Protein AF-M1C5I6-F1 (afdb_monomer_lite)

Secondary structure (DSSP, 8-state):
-EEEEEE--TTSPPEEEEEEEEEEEEEEEETTEEEEEEEEEEEEEEBPTTSPBPS--EEEEEE---SS------TT------HHHHHHHHTTTT-TT-------

pLDDT: mean 74.77, std 16.53, range [41.34, 96.25]

Structure (mmCIF, N/CA/C/O backbone):
data_AF-M1C5I6-F1
#
_entry.id   AF-M1C5I6-F1
#
loop_
_atom_site.group_PDB
_atom_site.id
_atom_site.type_symbol
_atom_site.label_atom_id
_atom_site.label_alt_id
_atom_site.label_comp_id
_atom_site.label_asym_id
_atom_site.label_entity_id
_atom_site.label_seq_id
_atom_site.pdbx_PDB_ins_code
_atom_site.Cartn_x
_atom_site.Cartn_y
_atom_site.Cartn_z
_atom_site.occupancy
_atom_site.B_iso_or_equiv
_atom_site.auth_seq_id
_atom_site.auth_comp_id
_atom_site.auth_asym_id
_atom_site.auth_atom_id
_atom_site.pdbx_PDB_model_num
ATOM 1 N N . MET A 1 1 ? 10.120 0.108 3.855 1.00 75.12 1 MET A N 1
ATOM 2 C CA . MET A 1 1 ? 10.125 0.575 5.264 1.00 75.12 1 MET A CA 1
ATOM 3 C C . MET A 1 1 ? 8.690 0.646 5.761 1.00 75.12 1 MET A C 1
ATOM 5 O O . MET A 1 1 ? 7.805 0.807 4.926 1.00 75.12 1 MET A O 1
ATOM 9 N N . ASN A 1 2 ? 8.470 0.510 7.071 1.00 86.88 2 ASN A N 1
ATOM 10 C CA . ASN A 1 2 ? 7.138 0.575 7.675 1.00 86.88 2 ASN A CA 1
ATOM 11 C C . ASN A 1 2 ? 7.041 1.834 8.540 1.00 86.88 2 ASN A C 1
ATOM 13 O O . ASN A 1 2 ? 7.883 2.030 9.414 1.00 86.88 2 ASN A O 1
ATOM 17 N N . GLU A 1 3 ? 6.012 2.644 8.323 1.00 91.38 3 GLU A N 1
ATOM 18 C CA . GLU A 1 3 ? 5.762 3.886 9.059 1.00 91.38 3 GLU A CA 1
ATOM 19 C C . GLU A 1 3 ? 4.387 3.826 9.743 1.00 91.38 3 GLU A C 1
ATOM 21 O O . GLU A 1 3 ? 3.438 3.302 9.157 1.00 91.38 3 GLU A O 1
ATOM 26 N N . PRO A 1 4 ? 4.234 4.310 10.987 1.00 91.62 4 PRO A N 1
ATOM 27 C CA . PRO A 1 4 ? 2.936 4.329 11.654 1.00 91.62 4 PRO A CA 1
ATOM 28 C C . PRO A 1 4 ? 2.013 5.397 11.049 1.00 91.62 4 PRO A C 1
ATOM 30 O O . PRO A 1 4 ? 2.439 6.515 10.768 1.00 91.62 4 PRO A O 1
ATOM 33 N N . ILE A 1 5 ? 0.724 5.077 10.908 1.00 90.56 5 ILE A N 1
ATOM 34 C CA . ILE A 1 5 ? -0.310 6.064 10.564 1.00 90.56 5 ILE A CA 1
ATOM 35 C C . ILE A 1 5 ? -0.846 6.643 11.873 1.00 90.56 5 ILE A C 1
ATOM 37 O O . ILE A 1 5 ? -1.418 5.907 12.682 1.00 90.56 5 ILE A O 1
ATOM 41 N N . ILE A 1 6 ? -0.649 7.945 12.083 1.00 90.62 6 ILE A N 1
ATOM 42 C CA . ILE A 1 6 ? -0.995 8.641 13.326 1.00 90.62 6 ILE A CA 1
ATOM 43 C C . ILE A 1 6 ? -2.190 9.557 13.082 1.00 90.62 6 ILE A C 1
ATOM 45 O O . ILE A 1 6 ? -2.146 10.428 12.214 1.00 90.62 6 ILE A O 1
ATOM 49 N N . LEU A 1 7 ? -3.239 9.382 13.882 1.00 86.50 7 LEU A N 1
ATOM 50 C CA . LEU A 1 7 ? -4.346 10.323 13.957 1.00 86.50 7 LEU A CA 1
ATOM 51 C C . LEU A 1 7 ? -4.015 11.390 15.005 1.00 86.50 7 LEU A C 1
ATOM 53 O O . LEU A 1 7 ? -3.837 11.076 16.186 1.00 86.50 7 LEU A O 1
ATOM 57 N N . LYS A 1 8 ? -3.923 12.648 14.566 1.00 84.44 8 LYS A N 1
ATOM 58 C CA . LYS A 1 8 ? -3.701 13.801 15.443 1.00 84.44 8 LYS A CA 1
ATOM 59 C C . LYS A 1 8 ? -5.036 14.471 15.747 1.00 84.44 8 LYS A C 1
ATOM 61 O O . LYS A 1 8 ? -5.575 15.173 14.897 1.00 84.44 8 LYS A O 1
ATOM 66 N N . ASN A 1 9 ? -5.542 14.275 16.960 1.00 78.62 9 ASN A N 1
ATOM 67 C CA . ASN A 1 9 ? -6.672 15.040 17.480 1.00 78.62 9 ASN A CA 1
ATOM 68 C C . ASN A 1 9 ? -6.143 16.256 18.250 1.00 78.62 9 ASN A C 1
ATOM 70 O O . ASN A 1 9 ? -5.192 16.147 19.025 1.00 78.62 9 ASN A O 1
ATOM 74 N N . CYS A 1 10 ? -6.753 17.425 18.052 1.00 56.12 10 CYS A N 1
ATOM 75 C CA . CYS A 1 10 ? -6.410 18.624 18.812 1.00 56.12 10 CYS A CA 1
ATOM 76 C C . CYS A 1 10 ? -6.876 18.446 20.272 1.00 56.12 10 CYS A C 1
ATOM 78 O O . CYS A 1 10 ? -8.054 18.623 20.565 1.00 56.12 10 CYS A O 1
ATOM 80 N N . GLY A 1 11 ? -5.965 18.043 21.167 1.00 66.44 11 GLY A N 1
ATOM 81 C CA . GLY A 1 11 ? -6.211 17.917 22.614 1.00 66.44 11 GLY A CA 1
ATOM 82 C C . GLY A 1 11 ? -6.093 16.508 23.216 1.00 66.44 11 GLY A C 1
ATOM 83 O O . GLY A 1 11 ? -6.146 16.389 24.437 1.00 66.44 11 GLY A O 1
ATOM 84 N N . GLU A 1 12 ? -5.885 15.457 22.415 1.00 67.88 12 GLU A N 1
ATOM 85 C CA . GLU A 1 12 ? -5.716 14.069 22.889 1.00 67.88 12 GLU A CA 1
ATOM 86 C C . GLU A 1 12 ? -4.345 13.485 22.501 1.00 67.88 12 GLU A C 1
ATOM 88 O O . GLU A 1 12 ? -3.641 14.019 21.643 1.00 67.88 12 GLU A O 1
ATOM 93 N N . THR A 1 13 ? -3.954 12.373 23.136 1.00 76.62 13 THR A N 1
ATOM 94 C CA . THR A 1 13 ? -2.711 11.649 22.821 1.00 76.62 13 THR A CA 1
ATOM 95 C C . THR A 1 13 ? -2.750 11.076 21.406 1.00 76.62 13 THR A C 1
ATOM 97 O O . THR A 1 13 ? -3.759 10.497 21.004 1.00 76.62 13 THR A O 1
ATOM 100 N N . GLU A 1 14 ? -1.639 11.187 20.673 1.00 82.88 14 GLU A N 1
ATOM 101 C CA . GLU A 1 14 ? -1.487 10.640 19.321 1.00 82.88 14 GLU A CA 1
ATOM 102 C C . GLU A 1 14 ? -1.885 9.154 19.274 1.00 82.88 14 GLU A C 1
ATOM 104 O O . GLU A 1 14 ? -1.306 8.317 19.972 1.00 82.88 14 GLU A O 1
ATOM 109 N N . LYS A 1 15 ? -2.884 8.815 18.447 1.00 86.69 15 LYS A N 1
ATOM 110 C CA . LYS A 1 15 ? -3.369 7.437 18.291 1.00 86.69 15 LYS A CA 1
ATOM 111 C C . LYS A 1 15 ? -2.814 6.835 17.008 1.00 86.69 15 LYS A C 1
ATOM 113 O O . LYS A 1 15 ? -3.059 7.347 15.917 1.00 86.69 15 LYS A O 1
ATOM 118 N N . ILE A 1 16 ? -2.116 5.708 17.126 1.00 89.31 16 ILE A N 1
ATOM 119 C CA . ILE A 1 16 ? -1.694 4.920 15.964 1.00 89.31 16 ILE A CA 1
ATOM 120 C C . ILE A 1 16 ? -2.899 4.126 15.462 1.00 89.31 16 ILE A C 1
ATOM 122 O O . ILE A 1 16 ? -3.439 3.283 16.176 1.00 89.31 16 ILE A O 1
ATOM 126 N N . ILE A 1 17 ? -3.310 4.387 14.225 1.00 90.75 17 ILE A N 1
ATOM 127 C CA . ILE A 1 17 ? -4.480 3.754 13.598 1.00 90.75 17 ILE A CA 1
ATOM 128 C C . ILE A 1 17 ? -4.100 2.709 12.544 1.00 90.75 17 ILE A C 1
ATOM 130 O O . ILE A 1 17 ? -4.959 1.979 12.054 1.00 90.75 17 ILE A O 1
ATOM 134 N N . GLY A 1 18 ? -2.819 2.602 12.186 1.00 91.19 18 GLY A N 1
ATOM 135 C CA . GLY A 1 18 ? -2.391 1.693 11.130 1.00 91.19 18 GLY A CA 1
ATOM 136 C C . GLY A 1 18 ? -0.900 1.736 10.821 1.00 91.19 18 GLY A C 1
ATOM 137 O O . GLY A 1 18 ? -0.107 2.318 11.563 1.00 91.19 18 GLY A O 1
ATOM 138 N N . ILE A 1 19 ? -0.535 1.091 9.717 1.00 92.81 19 ILE A N 1
ATOM 139 C CA . ILE A 1 19 ? 0.824 1.004 9.180 1.00 92.81 19 ILE A CA 1
ATOM 140 C C . ILE A 1 1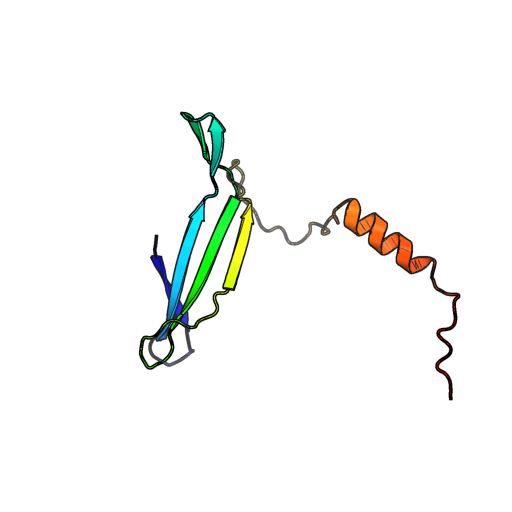9 ? 0.790 1.384 7.698 1.00 92.81 19 ILE A C 1
ATOM 142 O O . ILE A 1 19 ? -0.061 0.904 6.951 1.00 92.81 19 ILE A O 1
ATOM 146 N N . LYS A 1 20 ? 1.748 2.206 7.279 1.00 94.69 20 LYS A N 1
ATOM 147 C CA . LYS A 1 20 ? 2.068 2.533 5.893 1.00 94.69 20 LYS A CA 1
ATOM 148 C C . LYS A 1 20 ? 3.319 1.764 5.463 1.00 94.69 20 LYS A C 1
ATOM 150 O O . LYS A 1 20 ? 4.309 1.748 6.198 1.00 94.69 20 LYS A O 1
ATOM 155 N N . LYS A 1 21 ? 3.295 1.139 4.286 1.00 94.25 21 LYS A N 1
ATOM 156 C CA . LYS A 1 21 ? 4.460 0.494 3.656 1.00 94.25 21 LYS A CA 1
ATOM 157 C C . LYS A 1 21 ? 4.753 1.123 2.300 1.00 94.25 21 LYS A C 1
ATOM 159 O O . LYS A 1 21 ? 3.834 1.563 1.619 1.00 94.25 21 LYS A O 1
ATOM 164 N N . TYR A 1 22 ? 6.023 1.119 1.910 1.00 94.50 22 TYR A N 1
ATOM 165 C CA . TYR A 1 22 ? 6.485 1.629 0.617 1.00 94.50 22 TYR A CA 1
ATOM 166 C C . TYR A 1 22 ? 7.093 0.509 -0.212 1.00 94.50 22 TYR A C 1
ATOM 168 O O . TYR A 1 22 ? 7.923 -0.255 0.294 1.00 94.50 22 TYR A O 1
ATOM 176 N N . PHE A 1 23 ? 6.726 0.478 -1.486 1.00 93.56 23 PHE A N 1
ATOM 177 C CA . PHE A 1 23 ? 7.234 -0.440 -2.491 1.00 93.56 23 PHE A CA 1
ATOM 178 C C . PHE A 1 23 ? 7.717 0.347 -3.707 1.00 93.56 23 PHE A C 1
ATOM 180 O O . PHE A 1 23 ? 7.136 1.371 -4.064 1.00 93.56 23 PHE A O 1
ATOM 187 N N . VAL A 1 24 ? 8.769 -0.158 -4.346 1.00 93.12 24 VAL A N 1
ATOM 188 C CA . VAL A 1 24 ? 9.259 0.342 -5.631 1.00 93.12 24 VAL A CA 1
ATOM 189 C C . VAL A 1 24 ? 9.075 -0.760 -6.655 1.00 93.12 24 VAL A C 1
ATOM 191 O O . VAL A 1 24 ? 9.378 -1.922 -6.371 1.00 93.12 24 VAL A O 1
ATOM 194 N N . TYR A 1 25 ? 8.562 -0.409 -7.829 1.00 92.06 25 TYR A N 1
ATOM 195 C CA . TYR A 1 25 ? 8.369 -1.381 -8.891 1.00 92.06 25 TYR A CA 1
ATOM 196 C C . TYR A 1 25 ? 9.665 -1.602 -9.672 1.00 92.06 25 TYR A C 1
ATOM 198 O O . TYR A 1 25 ? 10.408 -0.660 -9.963 1.00 92.06 25 TYR A O 1
ATOM 206 N N . TYR A 1 26 ? 9.915 -2.852 -10.039 1.00 90.75 26 TYR A N 1
ATOM 207 C CA . TYR A 1 26 ? 11.091 -3.253 -10.793 1.00 90.75 26 TYR A CA 1
ATOM 208 C C . TYR A 1 26 ? 10.662 -3.997 -12.051 1.00 90.75 26 TYR A C 1
ATOM 210 O O . TYR A 1 26 ? 9.882 -4.948 -11.981 1.00 90.75 26 TYR A O 1
ATOM 218 N N . ILE A 1 27 ? 11.204 -3.595 -13.195 1.00 87.94 27 ILE A N 1
ATOM 219 C CA . ILE A 1 27 ? 10.995 -4.293 -14.460 1.00 87.94 27 ILE A CA 1
ATOM 220 C C . ILE A 1 27 ? 12.150 -5.268 -14.649 1.00 87.94 27 ILE A C 1
ATOM 222 O O . ILE A 1 27 ? 13.321 -4.900 -14.561 1.00 87.94 27 ILE A O 1
ATOM 226 N N . THR A 1 28 ? 11.812 -6.526 -14.913 1.00 84.81 28 THR A N 1
ATOM 227 C CA . THR A 1 28 ? 12.794 -7.551 -15.275 1.00 84.81 28 THR A CA 1
ATOM 228 C C . THR A 1 28 ? 12.771 -7.691 -16.787 1.00 84.81 28 THR A C 1
ATOM 230 O O . THR A 1 28 ? 11.798 -8.192 -17.345 1.00 84.81 28 THR A O 1
ATOM 233 N N . THR A 1 29 ? 13.810 -7.201 -17.456 1.00 71.94 29 THR A N 1
ATOM 234 C CA . THR A 1 29 ? 13.932 -7.291 -18.919 1.00 71.94 29 THR A CA 1
ATOM 235 C C . THR A 1 29 ? 14.656 -8.569 -19.344 1.00 71.94 29 THR A C 1
ATOM 237 O O . THR A 1 29 ? 14.370 -9.102 -20.411 1.00 71.94 29 THR A O 1
ATOM 240 N N . ASN A 1 30 ? 15.546 -9.097 -18.497 1.00 74.38 30 ASN A N 1
ATOM 241 C CA . ASN A 1 30 ? 16.236 -10.374 -18.679 1.00 74.38 30 ASN A CA 1
ATOM 242 C C . ASN A 1 30 ? 16.484 -11.065 -17.330 1.00 74.38 30 ASN A C 1
ATOM 244 O O . ASN A 1 30 ? 16.476 -10.430 -16.281 1.00 74.38 30 ASN A O 1
ATOM 248 N N . ILE A 1 31 ? 16.765 -12.373 -17.374 1.00 66.25 31 ILE A N 1
ATOM 249 C CA . ILE A 1 31 ? 16.921 -13.291 -16.221 1.00 66.25 31 ILE A CA 1
ATOM 250 C C . ILE A 1 31 ? 17.986 -12.814 -15.201 1.00 66.25 31 ILE A C 1
ATOM 252 O O . ILE A 1 31 ? 18.008 -13.273 -14.061 1.00 66.25 31 ILE A O 1
ATOM 256 N N . HIS A 1 32 ? 18.859 -11.878 -15.590 1.00 65.56 32 HIS A N 1
ATOM 257 C CA . HIS A 1 32 ? 19.980 -11.393 -14.782 1.00 65.56 32 HIS A CA 1
ATOM 258 C C . HIS A 1 32 ? 19.964 -9.888 -14.476 1.00 6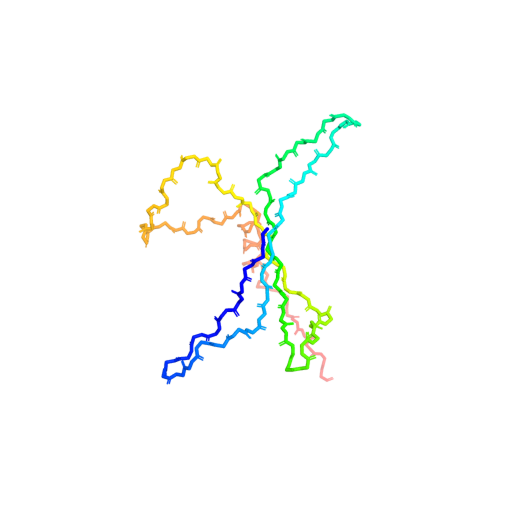5.56 32 HIS A C 1
ATOM 260 O O . HIS A 1 32 ? 20.832 -9.435 -13.736 1.00 65.56 32 HIS A O 1
ATOM 266 N N . GLU A 1 33 ? 19.003 -9.113 -14.992 1.00 71.88 33 GLU A N 1
ATOM 267 C CA . GLU A 1 33 ? 18.981 -7.657 -14.806 1.00 71.88 33 GLU A CA 1
ATOM 268 C C . GLU A 1 33 ? 17.591 -7.171 -14.391 1.00 71.88 33 GLU A C 1
ATOM 270 O O . GLU A 1 33 ? 16.601 -7.314 -15.113 1.00 71.88 33 GLU A O 1
ATOM 275 N N . GLN A 1 34 ? 17.537 -6.583 -13.197 1.00 79.31 34 GLN A N 1
ATOM 276 C CA . GLN A 1 34 ? 16.345 -5.972 -12.633 1.00 79.31 34 GLN A CA 1
ATOM 277 C C . GLN A 1 34 ? 16.528 -4.450 -12.644 1.00 79.31 34 GLN A C 1
ATOM 279 O O . GLN A 1 34 ? 17.393 -3.918 -11.948 1.00 79.31 34 GLN A O 1
ATOM 284 N N . VAL A 1 35 ? 15.720 -3.744 -13.438 1.00 87.12 35 VAL A N 1
ATOM 285 C CA . VAL A 1 35 ? 15.769 -2.280 -13.554 1.00 87.12 35 VAL A CA 1
ATOM 286 C C . VAL A 1 35 ? 14.730 -1.674 -12.619 1.00 87.12 35 VAL A C 1
ATOM 288 O O . VAL A 1 35 ? 13.534 -1.955 -12.729 1.00 87.12 35 VAL A O 1
ATOM 291 N N . GLN A 1 36 ? 15.187 -0.846 -11.682 1.00 89.56 36 GLN A N 1
ATOM 292 C CA . GLN A 1 36 ? 14.304 -0.081 -10.806 1.00 89.56 36 GLN A CA 1
ATOM 293 C C . GLN A 1 36 ? 13.552 0.976 -11.617 1.00 89.56 36 GLN A C 1
ATOM 295 O O . GLN A 1 36 ? 14.157 1.700 -12.403 1.00 89.56 36 GLN A O 1
ATOM 300 N N . THR A 1 37 ? 12.243 1.084 -11.408 1.00 91.50 37 THR A N 1
ATOM 301 C CA . THR A 1 37 ? 11.420 2.129 -12.028 1.00 91.50 37 THR A CA 1
ATOM 302 C C . THR A 1 37 ? 11.186 3.299 -11.074 1.00 91.50 37 THR A C 1
ATOM 304 O O . THR A 1 37 ? 11.455 3.207 -9.874 1.00 91.50 37 THR A O 1
ATOM 307 N N . ASN A 1 38 ? 10.612 4.382 -11.598 1.00 91.94 38 ASN A N 1
ATOM 308 C CA . ASN A 1 38 ? 10.141 5.510 -10.795 1.00 91.94 38 ASN A CA 1
ATOM 309 C C . ASN A 1 38 ? 8.786 5.245 -10.120 1.00 91.94 38 ASN A C 1
ATOM 311 O O . ASN A 1 38 ? 8.309 6.095 -9.373 1.00 91.94 38 ASN A O 1
ATOM 315 N N . TRP A 1 39 ? 8.147 4.100 -10.368 1.00 94.69 39 TRP A N 1
ATOM 316 C CA . TRP A 1 39 ? 6.841 3.792 -9.799 1.00 94.69 39 TRP A CA 1
ATOM 317 C C . TRP A 1 39 ? 6.956 3.419 -8.326 1.00 94.69 39 TRP A C 1
ATOM 319 O O . TRP A 1 39 ? 7.623 2.447 -7.955 1.00 94.69 39 TRP A O 1
ATOM 329 N N . ILE A 1 40 ? 6.253 4.186 -7.500 1.00 94.38 40 ILE A N 1
ATOM 330 C CA . ILE A 1 40 ? 6.140 3.997 -6.061 1.00 94.38 40 ILE A CA 1
ATOM 331 C C . ILE A 1 40 ? 4.716 3.562 -5.737 1.00 94.38 40 ILE A C 1
ATOM 333 O O . ILE A 1 40 ? 3.743 4.128 -6.237 1.00 94.38 40 ILE A O 1
ATOM 337 N N . MET A 1 41 ? 4.599 2.568 -4.862 1.00 95.50 41 MET A N 1
ATOM 338 C CA . MET A 1 41 ? 3.338 2.185 -4.244 1.00 95.50 41 MET A CA 1
ATOM 339 C C . MET A 1 41 ? 3.430 2.388 -2.738 1.00 95.50 41 MET A C 1
ATOM 341 O O . MET A 1 41 ? 4.327 1.869 -2.072 1.00 95.50 41 MET A O 1
ATOM 345 N N . GLU A 1 42 ? 2.461 3.115 -2.203 1.00 95.56 42 GLU A N 1
ATOM 346 C CA . GLU A 1 42 ? 2.233 3.252 -0.775 1.00 95.56 42 GLU A CA 1
ATOM 347 C C . GLU A 1 42 ? 1.009 2.435 -0.381 1.00 95.56 42 GLU A C 1
ATOM 349 O O . GLU A 1 42 ? -0.095 2.687 -0.856 1.00 95.56 42 GLU A O 1
ATOM 354 N N . GLU A 1 43 ? 1.204 1.461 0.495 1.00 95.31 43 GLU A N 1
ATOM 355 C CA . GLU A 1 43 ? 0.153 0.589 1.002 1.00 95.31 43 GLU A CA 1
ATOM 356 C C . GLU A 1 43 ? -0.213 1.013 2.425 1.00 95.31 43 GLU A C 1
ATOM 358 O O . GLU A 1 43 ? 0.640 1.046 3.315 1.00 95.31 43 GLU A O 1
ATOM 363 N N . PHE A 1 44 ? -1.489 1.299 2.657 1.00 94.12 44 PHE A N 1
ATOM 364 C CA . PHE A 1 44 ? -2.031 1.728 3.938 1.00 94.12 44 PHE A CA 1
ATOM 365 C C . PHE A 1 44 ? -2.905 0.621 4.524 1.00 94.12 44 PHE A C 1
ATOM 367 O O . PHE A 1 44 ? -3.959 0.272 3.989 1.00 94.12 44 PHE A O 1
ATOM 374 N N . HIS A 1 45 ? -2.466 0.094 5.660 1.00 92.81 45 HIS A N 1
ATOM 375 C CA . HIS A 1 45 ? -3.146 -0.940 6.424 1.00 92.81 45 HIS A CA 1
ATOM 376 C C . HIS A 1 45 ? -3.674 -0.358 7.734 1.00 92.81 45 HIS A C 1
ATOM 378 O O . HIS A 1 45 ? -2.897 -0.021 8.631 1.00 92.81 45 HIS A O 1
ATOM 384 N N . LEU A 1 46 ? -4.993 -0.284 7.887 1.00 91.44 46 LEU A N 1
ATOM 385 C CA . LEU A 1 46 ? -5.608 0.102 9.156 1.00 91.44 46 LEU A CA 1
ATOM 386 C C . LEU A 1 46 ? -5.638 -1.083 10.129 1.00 91.44 46 LEU A C 1
ATOM 388 O O . LEU A 1 46 ? -5.868 -2.233 9.743 1.00 91.44 46 LEU A O 1
ATOM 392 N N . LYS A 1 47 ? -5.422 -0.789 11.411 1.00 86.00 47 LYS A N 1
ATOM 393 C CA . LYS A 1 47 ? -5.552 -1.745 12.513 1.00 86.00 47 LYS A CA 1
ATOM 394 C C . LYS A 1 47 ? -6.904 -1.555 13.187 1.00 86.00 47 LYS A C 1
ATOM 396 O O . LYS A 1 47 ? -7.281 -0.435 13.524 1.00 86.00 47 LYS A O 1
ATOM 401 N N . ARG A 1 48 ? -7.624 -2.652 13.420 1.00 78.62 48 ARG A N 1
ATOM 402 C CA . ARG A 1 48 ? -8.794 -2.647 14.308 1.00 78.62 48 ARG A CA 1
ATOM 403 C C . ARG A 1 48 ? -8.326 -2.784 15.762 1.00 78.62 48 ARG A C 1
ATOM 405 O O . ARG A 1 48 ? -7.221 -3.254 16.011 1.00 78.62 48 ARG A O 1
ATOM 412 N N . GLU A 1 49 ? -9.177 -2.415 16.716 1.00 72.06 49 GLU A N 1
ATOM 413 C CA . GLU A 1 49 ? -8.883 -2.440 18.163 1.00 72.06 49 GLU A CA 1
ATOM 414 C C . GLU A 1 49 ? -8.389 -3.802 18.684 1.00 72.06 49 GLU A C 1
ATOM 416 O O . GLU A 1 49 ? -7.621 -3.848 19.635 1.00 72.06 49 GLU A O 1
ATOM 421 N N . ASN A 1 50 ? -8.728 -4.902 18.005 1.00 71.50 50 ASN A N 1
ATOM 422 C CA . ASN A 1 50 ? -8.248 -6.252 18.327 1.00 71.50 50 ASN A CA 1
ATOM 423 C C . ASN A 1 50 ? -6.894 -6.599 17.671 1.00 71.50 50 ASN A C 1
ATOM 425 O O . ASN A 1 50 ? -6.635 -7.768 17.395 1.00 71.50 50 ASN A O 1
ATOM 429 N N . GLU A 1 51 ? -6.096 -5.590 17.312 1.00 66.06 51 GLU A N 1
ATOM 430 C CA . GLU A 1 51 ? -4.784 -5.663 16.637 1.00 66.06 51 GLU A CA 1
ATOM 431 C C . GLU A 1 51 ? -4.753 -6.375 15.271 1.00 66.06 51 GLU A C 1
ATOM 433 O O . GLU A 1 51 ? -3.720 -6.403 14.598 1.00 66.06 51 GLU A O 1
ATOM 438 N N . LYS A 1 52 ? -5.889 -6.903 14.808 1.00 77.19 52 LYS A N 1
ATOM 439 C CA . LYS A 1 52 ? -6.036 -7.482 13.473 1.00 77.19 52 LYS A CA 1
ATOM 440 C C . LYS A 1 52 ? -6.015 -6.378 12.419 1.00 77.19 52 LYS A C 1
ATOM 442 O O . LYS A 1 52 ? -6.717 -5.368 12.541 1.00 77.19 52 LYS A O 1
ATOM 447 N N . LEU A 1 53 ? -5.223 -6.601 11.374 1.00 74.94 53 LEU A N 1
ATOM 448 C CA . LEU A 1 53 ? -5.272 -5.799 10.156 1.00 74.94 53 LEU A CA 1
ATOM 449 C C . LEU A 1 53 ? -6.642 -5.976 9.496 1.00 74.94 53 LEU A C 1
ATOM 451 O O . LEU A 1 53 ? -7.232 -7.059 9.563 1.00 74.94 53 LEU A O 1
ATOM 455 N N . LEU A 1 54 ? -7.163 -4.905 8.899 1.00 82.62 54 LEU A N 1
ATOM 456 C CA . LEU A 1 54 ? -8.339 -5.021 8.043 1.00 82.62 54 LEU A CA 1
ATOM 457 C C . LEU A 1 54 ? -8.008 -5.890 6.824 1.00 82.62 54 LEU A C 1
ATOM 459 O O . LEU A 1 54 ? -6.876 -5.909 6.353 1.00 82.62 54 LEU A O 1
ATOM 463 N N . GLU A 1 55 ? -9.020 -6.599 6.327 1.00 86.88 55 GLU A N 1
ATOM 464 C CA . GLU A 1 55 ? -8.934 -7.393 5.094 1.00 86.88 55 GLU A CA 1
ATOM 465 C C . GLU A 1 55 ? -8.570 -6.527 3.880 1.00 86.88 55 GLU A C 1
ATOM 467 O O . GLU A 1 55 ? -7.875 -6.977 2.975 1.00 86.88 55 GLU A O 1
ATOM 472 N N . TRP A 1 56 ? -9.002 -5.265 3.902 1.00 90.62 56 TRP A N 1
ATOM 473 C CA . TRP A 1 56 ? -8.789 -4.304 2.832 1.00 90.62 56 TRP A CA 1
ATOM 474 C C . TRP A 1 56 ? -7.652 -3.344 3.149 1.00 90.62 56 TRP A C 1
ATOM 476 O O . TRP A 1 56 ? -7.476 -2.896 4.287 1.00 90.62 56 TRP A O 1
ATOM 486 N N . VAL A 1 57 ? -6.937 -2.977 2.092 1.00 93.50 57 VAL A N 1
ATOM 487 C CA . VAL A 1 57 ? -5.849 -2.004 2.107 1.00 93.50 57 VAL A CA 1
ATOM 488 C C . VAL A 1 57 ? -6.157 -0.901 1.117 1.00 93.50 57 VAL A C 1
ATOM 490 O O . VAL A 1 57 ? -6.802 -1.136 0.096 1.00 93.50 57 VAL A O 1
ATOM 493 N N . VAL A 1 58 ? -5.684 0.303 1.409 1.00 94.50 58 VAL A N 1
ATOM 494 C CA . VAL A 1 58 ? -5.693 1.396 0.435 1.00 94.50 58 VAL A CA 1
ATOM 495 C C . VAL A 1 58 ? -4.302 1.479 -0.168 1.00 94.50 58 VAL A C 1
ATOM 497 O O . VAL A 1 58 ? -3.319 1.474 0.569 1.00 94.50 58 VAL A O 1
ATOM 500 N N . CYS A 1 59 ? -4.212 1.569 -1.492 1.00 96.25 59 CYS A N 1
ATOM 501 C CA . CYS A 1 59 ? -2.944 1.736 -2.190 1.00 96.25 59 CYS A CA 1
ATOM 502 C C . CYS A 1 59 ? -2.931 3.071 -2.934 1.00 96.25 59 CYS A C 1
ATOM 504 O O . CYS A 1 59 ? -3.861 3.373 -3.678 1.00 96.25 59 CYS A O 1
ATOM 506 N N . ARG A 1 60 ? -1.860 3.851 -2.765 1.00 94.94 60 ARG A N 1
ATOM 507 C CA . ARG A 1 60 ? -1.557 5.013 -3.607 1.00 94.94 60 ARG A CA 1
ATOM 508 C C . ARG A 1 60 ? -0.397 4.653 -4.519 1.00 94.94 60 ARG A C 1
ATOM 510 O O . ARG A 1 60 ? 0.693 4.370 -4.029 1.00 94.94 60 ARG A O 1
ATOM 517 N N . VAL A 1 61 ? -0.627 4.672 -5.825 1.00 95.31 61 VAL A N 1
ATOM 518 C CA . VAL A 1 61 ? 0.407 4.421 -6.835 1.00 95.31 61 VAL A CA 1
ATOM 519 C C . VAL A 1 61 ? 0.707 5.730 -7.544 1.00 95.31 61 VAL A C 1
ATOM 521 O O . VAL A 1 61 ? -0.216 6.417 -7.974 1.00 95.31 61 VAL A O 1
ATOM 524 N N . HIS A 1 62 ? 1.980 6.096 -7.628 1.00 93.56 62 HIS A N 1
ATOM 525 C CA . HIS A 1 62 ? 2.406 7.304 -8.323 1.00 93.56 62 HIS A CA 1
ATOM 526 C C . HIS A 1 62 ? 3.830 7.161 -8.853 1.00 93.56 62 HIS A C 1
ATOM 528 O O . HIS A 1 62 ? 4.616 6.345 -8.368 1.00 93.56 62 HIS A O 1
ATOM 534 N N . GLU A 1 63 ? 4.180 7.988 -9.830 1.00 93.06 63 GLU A N 1
ATOM 535 C CA . GLU A 1 63 ? 5.557 8.119 -10.284 1.00 93.06 63 GLU A CA 1
ATOM 536 C C . GLU A 1 63 ? 6.324 9.091 -9.369 1.00 93.06 63 GLU A C 1
ATOM 538 O O . GLU A 1 63 ? 5.813 10.141 -8.968 1.00 93.06 63 GLU A O 1
ATOM 543 N N . SER A 1 64 ? 7.543 8.731 -8.969 1.00 84.81 64 SER A N 1
ATOM 544 C CA . SER A 1 64 ? 8.439 9.605 -8.212 1.00 84.81 64 SER A CA 1
ATOM 545 C C . SER A 1 64 ? 9.153 10.549 -9.166 1.00 84.81 64 SER A C 1
ATOM 547 O O . SER A 1 64 ? 9.891 10.106 -10.044 1.00 84.81 64 SER A O 1
ATOM 549 N N . LYS A 1 65 ? 9.013 11.857 -8.938 1.00 76.38 65 LYS A N 1
ATOM 550 C CA . LYS A 1 65 ? 9.748 12.910 -9.654 1.00 76.38 65 LYS A CA 1
ATOM 551 C C . LYS A 1 65 ? 11.210 12.972 -9.192 1.00 76.38 65 LYS A C 1
ATOM 553 O O . LYS A 1 65 ? 11.670 13.994 -8.699 1.00 76.38 65 LYS A O 1
ATOM 558 N N . ASN A 1 66 ? 11.955 11.876 -9.302 1.00 59.94 66 ASN A N 1
ATOM 559 C CA . ASN A 1 66 ? 13.401 11.904 -9.087 1.00 59.94 66 ASN A CA 1
ATOM 560 C C . ASN A 1 66 ? 14.097 12.274 -10.398 1.00 59.94 66 ASN A C 1
ATOM 562 O O . ASN A 1 66 ? 14.874 11.503 -10.949 1.00 59.94 66 ASN A O 1
ATOM 566 N N . ASN A 1 67 ? 13.818 13.481 -10.878 1.00 48.75 67 ASN A N 1
ATOM 567 C CA . ASN A 1 67 ? 14.804 14.252 -11.609 1.00 48.75 67 ASN A CA 1
ATOM 568 C C . ASN A 1 67 ? 14.817 15.637 -10.966 1.00 48.75 67 ASN A C 1
ATOM 570 O O . ASN A 1 67 ? 13.766 16.183 -10.644 1.00 48.75 67 ASN A O 1
ATOM 574 N N . SER A 1 68 ? 16.010 16.126 -10.662 1.00 52.47 68 SER A N 1
ATOM 575 C CA . SER A 1 68 ? 16.253 17.362 -9.928 1.00 52.47 68 SER A CA 1
ATOM 576 C C . SER A 1 68 ? 15.384 18.518 -10.421 1.00 52.47 68 SER A C 1
ATOM 578 O O . SER A 1 68 ? 15.627 19.000 -11.515 1.00 52.47 68 SER A O 1
ATOM 580 N N . GLU A 1 69 ? 14.440 18.994 -9.612 1.00 43.16 69 GLU A N 1
ATOM 581 C CA . GLU A 1 69 ? 14.136 20.419 -9.459 1.00 43.16 69 GLU A CA 1
ATOM 582 C C . GLU A 1 69 ? 13.078 20.634 -8.376 1.00 43.16 69 GLU A C 1
ATOM 584 O O . GLU A 1 69 ? 12.146 19.857 -8.173 1.00 43.16 69 GLU A O 1
ATOM 589 N N . ARG A 1 70 ? 13.319 21.676 -7.587 1.00 43.41 70 ARG A N 1
ATOM 590 C CA . ARG A 1 70 ? 12.533 22.080 -6.429 1.00 43.41 70 ARG A CA 1
ATOM 591 C C . ARG A 1 70 ? 11.142 22.454 -6.928 1.00 43.41 70 ARG A C 1
ATOM 593 O O . ARG A 1 70 ? 11.017 23.421 -7.666 1.00 43.41 70 ARG A O 1
ATOM 600 N N . ILE A 1 71 ? 10.116 21.733 -6.485 1.00 43.25 71 ILE A N 1
ATOM 601 C CA . ILE A 1 71 ? 8.736 22.209 -6.591 1.00 43.25 71 ILE A CA 1
ATOM 602 C C . ILE A 1 71 ? 8.635 23.428 -5.670 1.00 43.25 71 ILE A C 1
ATOM 604 O O . ILE A 1 71 ? 8.460 23.298 -4.459 1.00 43.25 71 ILE A O 1
ATOM 608 N N . THR A 1 72 ? 8.832 24.618 -6.226 1.00 41.66 72 THR A N 1
ATOM 609 C CA . THR A 1 72 ? 8.218 25.826 -5.689 1.00 41.66 72 THR A CA 1
ATOM 610 C C . THR A 1 72 ? 6.755 25.754 -6.084 1.00 41.66 72 THR A C 1
ATOM 612 O O . THR A 1 72 ? 6.435 25.743 -7.266 1.00 41.66 72 THR A O 1
ATOM 615 N N . CYS A 1 73 ? 5.880 25.627 -5.093 1.00 45.16 73 CYS A N 1
ATOM 616 C CA . CYS A 1 73 ? 4.462 25.901 -5.251 1.00 45.16 73 CYS A CA 1
ATOM 617 C C . CYS A 1 73 ? 4.312 27.402 -5.531 1.00 45.16 73 CYS A C 1
ATOM 619 O O . CYS A 1 73 ? 4.344 28.207 -4.599 1.00 45.16 73 CYS A O 1
ATOM 621 N N . ASP A 1 74 ? 4.257 27.763 -6.809 1.00 41.34 74 ASP A N 1
ATOM 622 C CA . ASP A 1 74 ? 3.710 29.041 -7.245 1.00 41.34 74 ASP A CA 1
ATOM 623 C C . ASP A 1 74 ? 2.279 28.753 -7.721 1.00 41.34 74 ASP A C 1
ATOM 625 O O . ASP A 1 74 ? 2.065 27.939 -8.615 1.00 41.34 74 ASP A O 1
ATOM 629 N N . ASP A 1 75 ? 1.297 29.329 -7.030 1.00 55.38 75 ASP A N 1
ATOM 630 C CA . ASP A 1 75 ? -0.147 29.052 -7.137 1.00 55.38 75 ASP A CA 1
ATOM 631 C C . ASP A 1 75 ? -0.778 29.618 -8.435 1.00 55.38 75 ASP A C 1
ATOM 633 O O . ASP A 1 75 ? -1.900 30.118 -8.414 1.00 55.38 75 ASP A O 1
ATOM 637 N N . ASN A 1 76 ? -0.073 29.592 -9.571 1.00 57.53 76 ASN A N 1
ATOM 638 C CA . ASN A 1 76 ? -0.543 30.205 -10.824 1.00 57.53 76 ASN A CA 1
ATOM 639 C C . ASN A 1 76 ? -0.345 29.354 -12.084 1.00 57.53 76 ASN A C 1
ATOM 641 O O . ASN A 1 76 ? -0.488 29.874 -13.189 1.00 57.53 76 ASN A O 1
ATOM 645 N N . ASP A 1 77 ? -0.069 28.061 -11.946 1.00 56.06 77 ASP A N 1
ATOM 646 C CA . ASP A 1 77 ? -0.054 27.171 -13.103 1.00 56.06 77 ASP A CA 1
ATOM 647 C C . ASP A 1 77 ? -1.473 26.636 -13.333 1.00 56.06 77 ASP A C 1
ATOM 649 O O . ASP A 1 77 ? -1.976 25.791 -12.584 1.00 56.06 77 ASP A O 1
ATOM 653 N N . GLU A 1 78 ? -2.140 27.179 -14.358 1.00 59.34 78 GLU A N 1
ATOM 654 C CA . GLU A 1 78 ? -3.296 26.548 -14.993 1.00 59.34 78 GLU A CA 1
ATOM 655 C C . GLU A 1 78 ? -2.985 25.059 -15.169 1.00 59.34 78 GLU A C 1
ATOM 657 O O . GLU A 1 78 ? -1.971 24.683 -15.756 1.00 59.34 78 GLU A O 1
ATOM 662 N N . ILE A 1 79 ? -3.825 24.205 -14.584 1.00 64.56 79 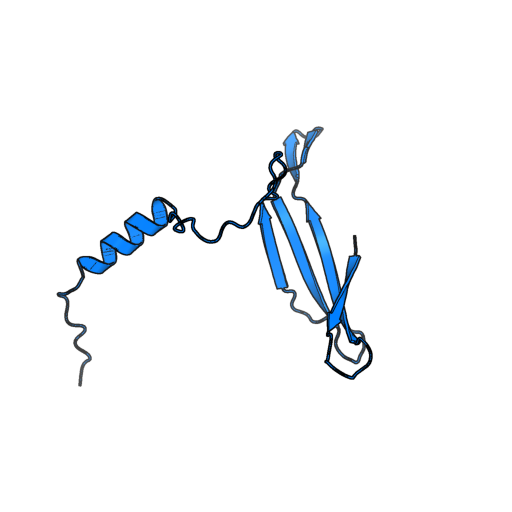ILE A N 1
ATOM 663 C CA . ILE A 1 79 ? -3.669 22.756 -14.658 1.00 64.56 79 ILE A CA 1
ATOM 664 C C . ILE A 1 79 ? -3.887 22.365 -16.124 1.00 64.56 79 ILE A C 1
ATOM 666 O O . ILE A 1 79 ? -5.027 22.181 -16.547 1.00 64.56 79 ILE A O 1
ATOM 670 N N . GLU A 1 80 ? -2.806 22.284 -16.902 1.00 66.56 80 GLU A N 1
ATOM 671 C CA . GLU A 1 80 ? -2.832 21.758 -18.265 1.00 66.56 80 GLU A CA 1
ATOM 672 C C . GLU A 1 80 ? -3.349 20.318 -18.201 1.00 66.56 80 GLU A C 1
ATOM 674 O O . GLU A 1 80 ? -2.748 19.431 -17.581 1.00 66.56 80 GLU A O 1
ATOM 679 N N . LEU A 1 81 ? -4.525 20.105 -18.787 1.00 60.62 81 LEU A N 1
ATOM 680 C CA . LEU A 1 81 ? -5.118 18.787 -18.908 1.00 60.62 81 LEU A CA 1
ATOM 681 C C . LEU A 1 81 ? -4.234 17.922 -19.807 1.00 60.62 81 LEU A C 1
ATOM 683 O O . LEU A 1 81 ? -3.541 18.399 -20.705 1.00 60.62 81 LEU A O 1
ATOM 687 N N . SER A 1 82 ? -4.243 16.612 -19.572 1.00 61.31 82 SER A N 1
ATOM 688 C CA . SER A 1 82 ? -3.595 15.714 -20.519 1.00 61.31 82 SER A CA 1
ATOM 689 C C . SER A 1 82 ? -4.333 15.795 -21.861 1.00 61.31 82 SER A C 1
ATOM 691 O O . SER A 1 82 ? -5.555 15.928 -21.888 1.00 61.31 82 SER A O 1
ATOM 693 N N . ALA A 1 83 ? -3.623 15.657 -22.985 1.00 61.97 83 ALA A N 1
ATOM 694 C CA . ALA A 1 83 ? -4.236 15.696 -24.320 1.00 61.97 83 ALA A CA 1
ATOM 695 C C . ALA A 1 83 ? -5.398 14.689 -24.503 1.00 61.97 83 ALA A C 1
ATOM 697 O O . ALA A 1 83 ? -6.199 14.829 -25.421 1.00 61.97 83 ALA A O 1
ATOM 698 N N . LEU A 1 84 ? -5.495 13.663 -23.645 1.00 73.75 84 LEU A N 1
ATOM 699 C CA . LEU A 1 84 ? -6.630 12.739 -23.611 1.00 73.75 84 LEU A CA 1
ATOM 700 C C . LEU A 1 84 ? -7.849 13.312 -22.875 1.00 73.75 84 LEU A C 1
ATOM 702 O O . LEU A 1 84 ? -8.970 13.082 -23.321 1.00 73.75 84 LEU A O 1
ATOM 706 N N . ASP A 1 85 ? -7.646 14.068 -21.797 1.00 70.94 85 ASP A N 1
ATOM 707 C CA . ASP A 1 85 ? -8.733 14.713 -21.053 1.00 70.94 85 ASP A CA 1
ATOM 708 C C . ASP A 1 85 ? -9.344 15.878 -21.852 1.00 70.94 85 ASP A C 1
ATOM 710 O O . ASP A 1 85 ? -10.557 16.068 -21.827 1.00 70.94 85 ASP A O 1
ATOM 714 N N . GLU A 1 86 ? -8.545 16.607 -22.643 1.00 67.44 86 GLU A N 1
ATOM 715 C CA . GLU A 1 86 ? -9.044 17.672 -23.534 1.00 67.44 86 GLU A CA 1
ATOM 716 C C . GLU A 1 86 ? -9.981 17.140 -24.636 1.00 67.44 86 GLU A C 1
ATOM 718 O O . GLU A 1 86 ? -11.024 17.733 -24.930 1.00 67.44 86 GLU A O 1
ATOM 723 N N . VAL A 1 87 ? -9.643 15.994 -25.240 1.00 69.69 87 VAL A N 1
ATOM 724 C CA . VAL A 1 87 ? -10.490 15.345 -26.260 1.00 69.69 87 VAL A CA 1
ATOM 725 C C . VAL A 1 87 ? -11.786 14.828 -25.638 1.00 69.69 87 VAL A C 1
ATOM 727 O O . VAL A 1 87 ? -12.832 14.862 -26.275 1.00 69.69 87 VAL A O 1
ATOM 730 N N . PHE A 1 88 ? -11.731 14.371 -24.387 1.00 65.38 88 PHE A N 1
ATOM 731 C CA . PHE A 1 88 ? -12.902 13.856 -23.689 1.00 65.38 88 PHE A CA 1
ATOM 732 C C . PHE A 1 88 ? -13.903 14.969 -23.350 1.00 65.38 88 PHE A C 1
ATOM 734 O O . PHE A 1 88 ? -15.097 14.794 -23.561 1.00 65.38 88 PHE A O 1
ATOM 741 N N . LEU A 1 89 ? -13.422 16.131 -22.897 1.00 62.41 89 LEU A N 1
ATOM 742 C CA . LEU A 1 89 ? -14.286 17.274 -22.580 1.00 62.41 89 LEU A CA 1
ATOM 743 C C . LEU A 1 89 ? -14.837 17.979 -23.825 1.00 62.41 89 LEU A C 1
ATOM 745 O O . LEU A 1 89 ? -15.974 18.435 -23.810 1.00 62.41 89 LEU A O 1
ATOM 749 N N . SER A 1 90 ? -14.075 18.029 -24.921 1.00 61.47 90 SER A N 1
ATOM 750 C CA . SER A 1 90 ? -14.573 18.591 -26.189 1.00 61.47 90 SER A CA 1
ATOM 751 C C . SER A 1 90 ? -15.651 17.735 -26.868 1.00 61.47 90 SER A C 1
ATOM 753 O O . SER A 1 90 ? -16.322 18.220 -27.772 1.00 61.47 90 SER A O 1
ATOM 755 N N . LEU A 1 91 ? -15.845 16.484 -26.439 1.00 62.75 91 LEU A N 1
ATOM 756 C CA . LEU A 1 91 ? -16.902 15.595 -26.935 1.00 62.75 91 LEU A CA 1
ATOM 757 C C . LEU A 1 91 ? -18.246 15.761 -26.205 1.00 62.75 91 LEU A C 1
ATOM 759 O O . LEU A 1 91 ? -19.272 15.381 -26.770 1.00 62.75 91 LEU A O 1
ATOM 763 N N . ASP A 1 92 ? -18.257 16.326 -24.993 1.00 57.84 92 ASP A N 1
ATOM 764 C CA . ASP A 1 92 ? -19.487 16.549 -24.214 1.00 57.84 92 ASP A CA 1
ATOM 765 C C . ASP A 1 92 ? -20.214 17.858 -24.593 1.00 57.84 92 ASP A C 1
ATOM 767 O O . ASP A 1 92 ? -2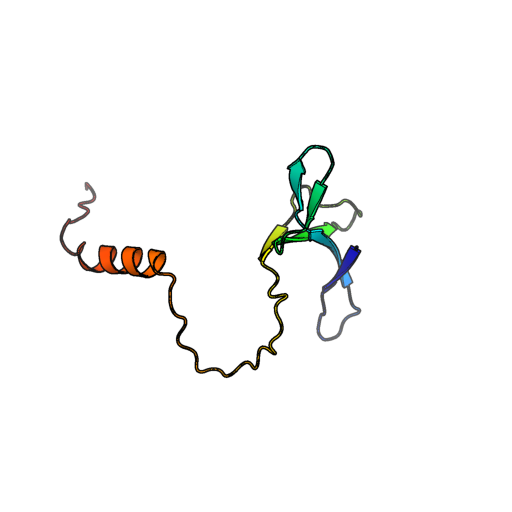1.422 17.958 -24.381 1.00 57.84 92 ASP A O 1
ATOM 771 N N . ASP A 1 93 ? -19.536 18.827 -25.223 1.00 58.03 93 ASP A N 1
ATOM 772 C CA . ASP A 1 93 ? -20.155 20.085 -25.694 1.00 58.03 93 ASP A CA 1
ATOM 773 C C . ASP A 1 93 ? -21.015 19.909 -26.970 1.00 58.03 93 ASP A C 1
ATOM 775 O O . ASP A 1 93 ? -21.835 20.770 -27.287 1.00 58.03 93 ASP A O 1
ATOM 779 N N . ASP A 1 94 ? -20.894 18.778 -27.679 1.00 55.78 94 ASP A N 1
ATOM 780 C CA . ASP A 1 94 ? -21.657 18.484 -28.906 1.00 55.78 94 ASP A CA 1
ATOM 781 C C . ASP A 1 94 ? -22.852 17.523 -28.682 1.00 55.78 94 ASP A C 1
ATOM 783 O O . ASP A 1 94 ? -23.551 17.173 -29.638 1.00 55.78 94 ASP A O 1
ATOM 787 N N . GLN A 1 95 ? -23.137 17.100 -27.439 1.00 54.09 95 GLN A N 1
ATOM 788 C CA . GLN A 1 95 ? -24.292 16.239 -27.108 1.00 54.09 95 GLN A CA 1
ATOM 789 C C . GLN A 1 95 ? -25.507 16.982 -26.521 1.00 54.09 95 GLN A C 1
ATOM 791 O O . GLN A 1 95 ? -26.396 16.367 -2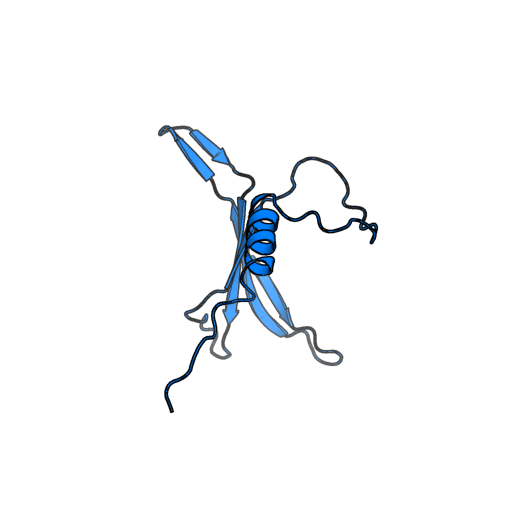5.930 1.00 54.09 95 GLN A O 1
ATOM 796 N N . GLU A 1 96 ? -25.646 18.287 -26.758 1.00 56.56 96 GLU A N 1
ATOM 797 C CA . GLU A 1 96 ? -26.924 18.986 -26.566 1.00 56.56 96 GLU A CA 1
ATOM 798 C C . GLU A 1 96 ? -27.893 18.741 -27.744 1.00 56.56 96 GLU A C 1
ATOM 800 O O . GLU A 1 96 ? -28.233 19.695 -28.445 1.00 56.56 96 GLU A O 1
ATOM 805 N N . GLN A 1 97 ? -28.334 17.493 -28.008 1.00 56.66 97 GLN A N 1
ATOM 806 C CA . GLN A 1 97 ? -29.563 17.227 -28.801 1.00 56.66 97 GLN A CA 1
ATOM 807 C C . GLN A 1 97 ? -30.051 15.766 -28.939 1.00 56.66 97 GLN A C 1
ATOM 809 O O . GLN A 1 97 ? -30.696 15.442 -29.932 1.00 56.66 97 GLN A O 1
ATOM 814 N N . GLU A 1 98 ? -29.872 14.880 -27.955 1.00 54.69 98 GLU A N 1
ATOM 815 C CA . GLU A 1 98 ? -30.727 13.678 -27.887 1.00 54.69 98 GLU A CA 1
ATOM 816 C C . GLU A 1 98 ? -31.453 13.614 -26.540 1.00 54.69 98 GLU A C 1
ATOM 818 O O . GLU A 1 98 ? -30.900 13.257 -25.502 1.00 54.69 98 GLU A O 1
ATOM 823 N N . GLU A 1 99 ? -32.726 14.023 -26.566 1.00 54.59 99 GLU A N 1
ATOM 824 C CA . GLU A 1 99 ? -33.681 13.881 -25.472 1.00 54.59 99 GLU A CA 1
ATOM 825 C C . GLU A 1 99 ? -33.667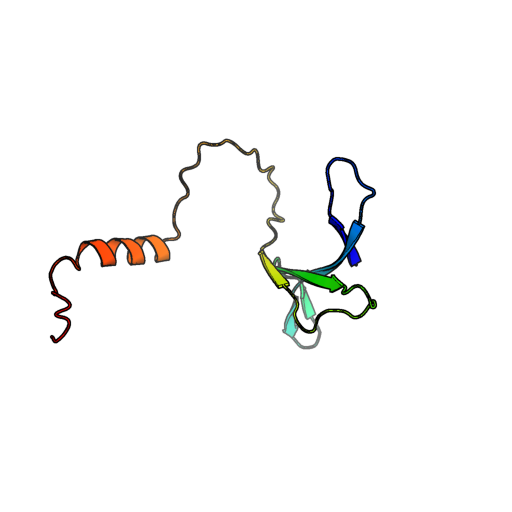 12.442 -24.933 1.00 54.59 99 GLU A C 1
ATOM 827 O O . GLU A 1 99 ? -34.160 11.509 -25.572 1.00 54.59 99 GLU A O 1
ATOM 832 N N . ILE A 1 100 ? -33.179 12.256 -23.706 1.00 57.44 100 ILE A N 1
ATOM 833 C CA . ILE A 1 100 ? -33.451 11.044 -22.932 1.00 57.44 100 ILE A CA 1
ATOM 834 C C . ILE A 1 100 ? -34.925 11.113 -22.511 1.00 57.44 100 ILE A C 1
ATOM 836 O O . ILE A 1 100 ? -35.276 11.601 -21.436 1.00 57.44 100 ILE A O 1
ATOM 840 N N . SER A 1 101 ? -35.815 10.660 -23.391 1.00 61.12 101 SER A N 1
ATOM 841 C CA . SER A 1 101 ? -37.213 10.419 -23.048 1.00 61.12 101 SER A CA 1
ATOM 842 C C . SER A 1 101 ? -37.276 9.256 -22.058 1.00 61.12 101 SER A C 1
ATOM 844 O O . SER A 1 101 ? -37.060 8.097 -22.415 1.00 61.12 101 SER A O 1
ATOM 846 N N . PHE A 1 102 ? -37.572 9.560 -20.795 1.00 54.09 102 PHE A N 1
ATOM 847 C CA . PHE A 1 102 ? -38.017 8.540 -19.854 1.00 54.09 102 PHE A CA 1
ATOM 848 C C . PHE A 1 102 ? -39.446 8.117 -20.231 1.00 54.09 102 PHE A C 1
ATOM 850 O O . PHE A 1 102 ? -40.308 8.989 -20.384 1.00 54.09 102 PHE A O 1
ATOM 857 N N . PRO A 1 103 ? -39.732 6.812 -20.383 1.00 53.19 103 PRO A N 1
ATOM 858 C CA . PRO A 1 103 ? -41.102 6.356 -20.565 1.00 53.19 103 PRO A CA 1
ATOM 859 C C . PRO A 1 103 ? -41.919 6.650 -19.295 1.00 53.19 103 PRO A C 1
ATOM 861 O O . PRO A 1 103 ? -41.435 6.424 -18.183 1.00 53.19 103 PRO A O 1
ATOM 864 N N . TYR A 1 104 ? -43.135 7.171 -19.490 1.00 51.62 104 TYR A N 1
ATOM 865 C CA . TYR A 1 104 ? -44.153 7.354 -18.445 1.00 51.62 104 TYR A CA 1
ATOM 866 C C . TYR A 1 104 ? -44.623 6.020 -17.854 1.00 51.62 104 TYR A C 1
ATOM 868 O O . TYR A 1 104 ? -44.754 5.044 -18.631 1.00 51.62 104 TYR A O 1
#

InterPro domains:
  IPR003441 NAC domain [PS51005] (1-64)
  IPR036093 NAC domain superfamily [G3DSA:2.170.150.80] (2-69)
  IPR036093 NAC domain superfamily [SSF101941] (13-62)

Sequence (104 aa):
MNEPIILKNCGETEKIIGIKKYFVYYITTNIHEQVQTNWIMEEFHLKRENEKLLEWVVCRVHESKNNSERITCDDNDEIELSALDEVFLSLDDDQEQEEISFPY

Radius of gyration: 22.58 Å; chains: 1; bounding box: 64×44×52 Å

Organism: Solanum tuberosum (NCBI:txid4113)

Foldseek 3Di:
DKDFDWDDDDPDDIDGFWIKDKDWDWDDPDPPDIHTFQKMKIKTWGADPVRDTDPDIDIDIDGHPPDDDDPPPPPDDDPDDDPVVVVVVVVVVPPPDDDPDDDD